Protein AF-A0A4R1L7W0-F1 (afdb_monomer)

Structure (mmCIF, N/CA/C/O backbone):
data_AF-A0A4R1L7W0-F1
#
_entry.id   AF-A0A4R1L7W0-F1
#
loop_
_atom_site.group_PDB
_atom_site.id
_atom_site.type_symbol
_atom_site.label_atom_id
_atom_site.label_alt_id
_atom_site.label_comp_id
_atom_site.label_asym_id
_atom_site.label_entity_id
_atom_site.label_seq_id
_atom_site.pdbx_PDB_ins_code
_atom_site.Cartn_x
_atom_site.Cartn_y
_atom_site.Cartn_z
_atom_site.occupancy
_atom_site.B_iso_or_equiv
_atom_site.auth_seq_id
_atom_site.auth_comp_id
_atom_site.auth_asym_id
_atom_site.auth_atom_id
_atom_site.pdbx_PDB_model_num
ATOM 1 N N . MET A 1 1 ? -24.545 -15.387 -27.120 1.00 46.78 1 MET A N 1
ATOM 2 C CA . MET A 1 1 ? -24.830 -16.650 -27.833 1.00 46.78 1 MET A CA 1
ATOM 3 C C . MET A 1 1 ? -24.544 -17.799 -26.882 1.00 46.78 1 MET A C 1
ATOM 5 O O . MET A 1 1 ? -23.435 -17.891 -26.378 1.00 46.78 1 MET A O 1
ATOM 9 N N . ARG A 1 2 ? -25.571 -18.588 -26.552 1.00 56.81 2 ARG A N 1
ATOM 10 C CA . ARG A 1 2 ? -25.472 -19.830 -25.773 1.00 56.81 2 ARG A CA 1
ATOM 11 C C . ARG A 1 2 ? -25.317 -20.984 -26.758 1.00 56.81 2 ARG A C 1
ATOM 13 O O . ARG A 1 2 ? -26.134 -21.043 -27.668 1.00 56.81 2 ARG A O 1
ATOM 20 N N . GLN A 1 3 ? -24.383 -21.903 -26.537 1.00 40.44 3 GLN A N 1
ATOM 21 C CA . GLN A 1 3 ? -24.486 -23.279 -27.035 1.00 40.44 3 GLN A CA 1
ATOM 22 C C . GLN A 1 3 ? -23.780 -24.218 -26.035 1.00 40.44 3 GLN A C 1
ATOM 24 O O . GLN A 1 3 ? -22.585 -24.097 -25.786 1.00 40.44 3 GLN A O 1
ATOM 29 N N . GLN A 1 4 ? -24.584 -25.085 -25.418 1.00 50.00 4 GLN A N 1
ATOM 30 C CA . GLN A 1 4 ? -24.218 -26.346 -24.750 1.00 50.00 4 GLN A CA 1
ATOM 31 C C . GLN A 1 4 ? -24.017 -27.437 -25.827 1.00 50.00 4 GLN A C 1
ATOM 33 O O . GLN A 1 4 ? -24.344 -27.141 -26.972 1.00 50.00 4 GLN A O 1
ATOM 38 N N . ILE A 1 5 ? -23.618 -28.672 -25.438 1.00 57.09 5 ILE A N 1
ATOM 39 C CA . ILE A 1 5 ? -23.816 -30.013 -26.089 1.00 57.09 5 ILE A CA 1
ATOM 40 C C . ILE A 1 5 ? -22.487 -30.804 -26.148 1.00 57.09 5 ILE A C 1
ATOM 42 O O . ILE A 1 5 ? -21.482 -30.231 -26.536 1.00 57.09 5 ILE A O 1
ATOM 46 N N . ARG A 1 6 ? -22.352 -32.112 -25.864 1.00 55.25 6 ARG A N 1
ATOM 47 C CA . ARG A 1 6 ? -23.164 -33.204 -25.276 1.00 55.25 6 ARG A CA 1
ATOM 48 C C . ARG A 1 6 ? -22.189 -34.352 -24.938 1.00 55.25 6 ARG A C 1
ATOM 50 O O . ARG A 1 6 ? -21.141 -34.479 -25.563 1.00 55.25 6 ARG A O 1
ATOM 57 N N . ALA A 1 7 ? -22.580 -35.192 -23.983 1.00 46.72 7 ALA A N 1
ATOM 58 C CA . ALA A 1 7 ? -21.955 -36.471 -23.657 1.00 46.72 7 ALA A CA 1
ATOM 59 C C . ALA A 1 7 ? -22.126 -37.518 -24.777 1.00 46.72 7 ALA A C 1
ATOM 61 O O . ALA A 1 7 ? -23.133 -37.495 -25.487 1.00 46.72 7 ALA A O 1
ATOM 62 N N . ILE A 1 8 ? -21.187 -38.468 -24.868 1.00 57.53 8 ILE A N 1
ATOM 63 C CA . ILE A 1 8 ? -21.333 -39.724 -25.617 1.00 57.53 8 ILE A CA 1
ATOM 64 C C . ILE A 1 8 ? -20.846 -40.873 -24.726 1.00 57.53 8 ILE A C 1
ATOM 66 O O . ILE A 1 8 ? -19.691 -40.920 -24.312 1.00 57.53 8 ILE A O 1
ATOM 70 N N . THR A 1 9 ? -21.766 -41.785 -24.439 1.00 52.72 9 THR A N 1
ATOM 71 C CA . THR A 1 9 ? -21.583 -43.107 -23.829 1.00 52.72 9 THR A CA 1
ATOM 72 C C . THR A 1 9 ? -21.686 -44.188 -24.904 1.00 52.72 9 THR A C 1
ATOM 74 O O . THR A 1 9 ? -22.549 -44.057 -25.767 1.00 52.72 9 THR A O 1
ATOM 77 N N . LEU A 1 10 ? -20.915 -45.276 -24.791 1.00 45.56 10 LEU A N 1
ATOM 78 C CA . LEU A 1 10 ? -21.219 -46.632 -25.302 1.00 45.56 10 LEU A CA 1
ATOM 79 C C . LEU A 1 10 ? -20.232 -47.608 -24.614 1.00 45.56 10 LEU A C 1
ATOM 81 O O . LEU A 1 10 ? -19.028 -47.414 -24.730 1.00 45.56 10 LEU A O 1
ATOM 85 N N . THR A 1 11 ? -20.633 -48.466 -23.662 1.00 46.22 11 THR A N 1
ATOM 86 C CA . THR A 1 11 ? -21.214 -49.828 -23.827 1.00 46.22 11 THR A CA 1
ATOM 87 C C . THR A 1 11 ? -20.437 -50.640 -24.870 1.00 46.22 11 THR A C 1
ATOM 89 O O . THR A 1 11 ? -20.389 -50.225 -26.016 1.00 46.22 11 THR A O 1
ATOM 92 N N . GLY A 1 12 ? -19.819 -51.796 -24.640 1.00 41.66 12 GLY A N 1
ATOM 93 C CA . GLY A 1 12 ? -19.746 -52.787 -23.565 1.00 41.66 12 GLY A CA 1
ATOM 94 C C . GLY A 1 12 ? -19.303 -54.107 -24.234 1.00 41.66 12 GLY A C 1
ATOM 95 O O . GLY A 1 12 ? -19.508 -54.244 -25.434 1.00 41.66 12 GLY A O 1
ATOM 96 N N . LEU A 1 13 ? -18.715 -55.074 -23.520 1.00 50.81 13 LEU A N 1
ATOM 97 C CA . LEU A 1 13 ? -18.903 -56.502 -23.830 1.00 50.81 13 LEU A CA 1
ATOM 98 C C . LEU A 1 13 ? -18.366 -57.384 -22.698 1.00 50.81 13 LEU A C 1
ATOM 100 O O . LEU A 1 13 ? -17.255 -57.201 -22.209 1.00 50.81 13 LEU A O 1
ATOM 104 N N . LEU A 1 14 ? -19.195 -58.346 -22.318 1.00 48.72 14 LEU A N 1
ATOM 105 C CA . LEU A 1 14 ? -18.994 -59.369 -21.307 1.00 48.72 14 LEU A CA 1
ATOM 106 C C . LEU A 1 14 ? -18.719 -60.686 -22.041 1.00 48.72 14 LEU A C 1
ATOM 108 O O . LEU A 1 14 ? -19.474 -61.042 -22.942 1.00 48.72 14 LEU A O 1
ATOM 112 N N . ALA A 1 15 ? -17.669 -61.411 -21.658 1.00 48.91 15 ALA A N 1
ATOM 113 C CA . ALA A 1 15 ? -17.470 -62.797 -22.070 1.00 48.91 15 ALA A CA 1
ATOM 114 C C . ALA A 1 15 ? -16.848 -63.588 -20.913 1.00 48.91 15 ALA A C 1
ATOM 116 O O . ALA A 1 15 ? -15.707 -63.363 -20.515 1.00 48.91 15 ALA A O 1
ATOM 117 N N . VAL A 1 16 ? -17.659 -64.488 -20.358 1.00 50.38 16 VAL A N 1
ATOM 118 C CA . VAL A 1 16 ? -17.298 -65.500 -19.364 1.00 50.38 16 VAL A CA 1
ATOM 119 C C . VAL A 1 16 ? -16.725 -66.706 -20.104 1.00 50.38 16 VAL A C 1
ATOM 121 O O . VAL A 1 16 ? -17.351 -67.207 -21.034 1.00 50.38 16 VAL A O 1
ATOM 124 N N . GLY A 1 17 ? -15.568 -67.196 -19.660 1.00 41.34 17 GLY A N 1
ATOM 125 C CA . GLY A 1 17 ? -15.008 -68.483 -20.064 1.00 41.34 17 GLY A CA 1
ATOM 126 C C . GLY A 1 17 ? -14.581 -69.273 -18.830 1.00 41.34 17 GLY A C 1
ATOM 127 O O . GLY A 1 17 ? -13.631 -68.897 -18.151 1.00 41.34 17 GLY A O 1
ATOM 128 N N . LEU A 1 18 ? -15.314 -70.346 -18.528 1.00 50.94 18 LEU A N 1
ATOM 129 C CA . LEU A 1 18 ? -14.976 -71.374 -17.539 1.00 50.94 18 LEU A CA 1
ATOM 130 C C . LEU A 1 18 ? -13.974 -72.355 -18.153 1.00 50.94 18 LEU A C 1
ATOM 132 O O . LEU A 1 18 ? -14.265 -72.862 -19.233 1.00 50.94 18 LEU A O 1
ATOM 136 N N . SER A 1 19 ? -12.875 -72.684 -17.461 1.00 50.00 19 SER A N 1
ATOM 137 C CA . SER A 1 19 ? -12.178 -73.983 -17.565 1.00 50.00 19 SER A CA 1
ATOM 138 C C . SER A 1 19 ? -11.045 -74.129 -16.538 1.00 50.00 19 SER A C 1
ATOM 140 O O . SER A 1 19 ? -10.078 -73.379 -16.576 1.00 50.00 19 SER A O 1
ATOM 142 N N . GLY A 1 20 ? -11.142 -75.171 -15.704 1.00 43.88 20 GLY A N 1
ATOM 143 C CA . GLY A 1 20 ? -10.004 -76.033 -15.355 1.00 43.88 20 GLY A CA 1
ATOM 144 C C . GLY A 1 20 ? -9.159 -75.668 -14.134 1.00 43.88 20 GLY A C 1
ATOM 145 O O . GLY A 1 20 ? -8.155 -74.976 -14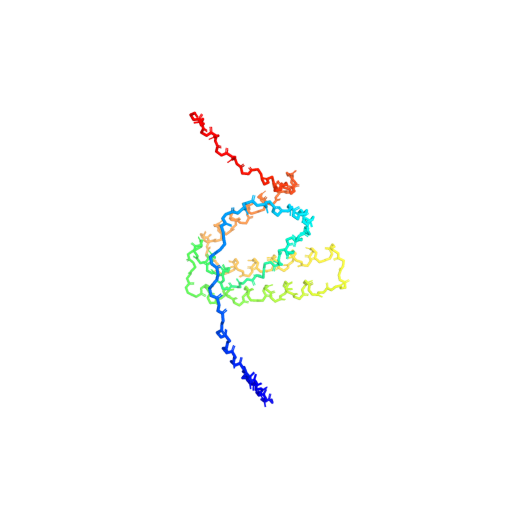.249 1.00 43.88 20 GLY A O 1
ATOM 146 N N . SER A 1 21 ? -9.485 -76.261 -12.983 1.00 43.47 21 SER A N 1
ATOM 147 C CA . SER A 1 21 ? -8.557 -76.391 -11.856 1.00 43.47 21 SER A CA 1
ATOM 148 C C . SER A 1 21 ? -7.523 -77.482 -12.148 1.00 43.47 21 SER A C 1
ATOM 150 O O . SER A 1 21 ? -7.892 -78.645 -12.302 1.00 43.47 21 SER A O 1
ATOM 152 N N . ILE A 1 22 ? -6.236 -77.134 -12.134 1.00 51.38 22 ILE A N 1
ATOM 153 C CA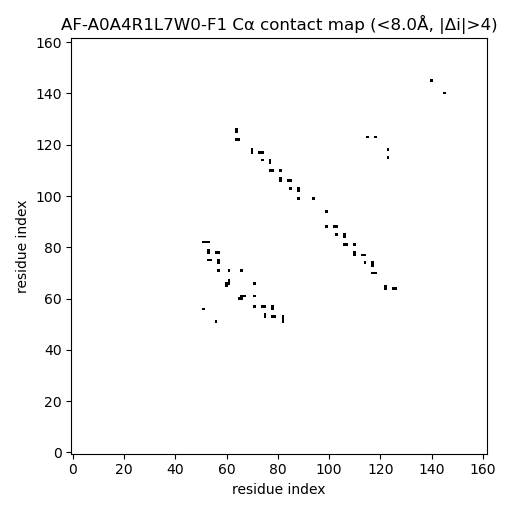 . ILE A 1 22 ? -5.157 -78.089 -11.867 1.00 51.38 22 ILE A CA 1
ATOM 154 C C . ILE A 1 22 ? -4.323 -77.514 -10.723 1.00 51.38 22 ILE A C 1
ATOM 156 O O . ILE A 1 22 ? -3.746 -76.435 -10.827 1.00 51.38 22 ILE A O 1
ATOM 160 N N . LEU A 1 23 ? -4.304 -78.251 -9.614 1.00 50.62 23 LEU A N 1
ATOM 161 C CA . LEU A 1 23 ? -3.375 -78.072 -8.506 1.00 50.62 23 LEU A CA 1
ATOM 162 C C . LEU A 1 23 ? -1.981 -78.488 -8.990 1.00 50.62 23 LEU A C 1
ATOM 164 O O . LEU A 1 23 ? -1.762 -79.668 -9.256 1.00 50.62 23 LEU A O 1
ATOM 168 N N . ILE A 1 24 ? -1.047 -77.543 -9.096 1.00 55.84 24 ILE A N 1
ATOM 169 C CA . ILE A 1 24 ? 0.385 -77.840 -9.212 1.00 55.84 24 ILE A CA 1
ATOM 170 C C . ILE A 1 24 ? 1.125 -77.052 -8.137 1.00 55.84 24 ILE A C 1
ATOM 172 O O . ILE A 1 24 ? 0.814 -75.903 -7.832 1.00 55.84 24 ILE A O 1
ATOM 176 N N . ALA A 1 25 ? 2.040 -77.789 -7.524 1.00 45.72 25 ALA A N 1
ATOM 177 C CA . ALA A 1 25 ? 2.801 -77.505 -6.335 1.00 45.72 25 ALA A CA 1
ATOM 178 C C . ALA A 1 25 ? 3.703 -76.269 -6.443 1.00 45.72 25 ALA A C 1
ATOM 180 O O . ALA A 1 25 ? 4.019 -75.769 -7.519 1.00 45.72 25 ALA A O 1
ATOM 181 N N . GLN A 1 26 ? 4.123 -75.826 -5.262 1.00 42.94 26 GLN A N 1
ATOM 182 C CA . GLN A 1 26 ? 5.137 -74.815 -5.016 1.00 42.94 26 GLN A CA 1
ATOM 183 C C . GLN A 1 26 ? 6.397 -75.065 -5.855 1.00 42.94 26 GLN A C 1
ATOM 185 O O 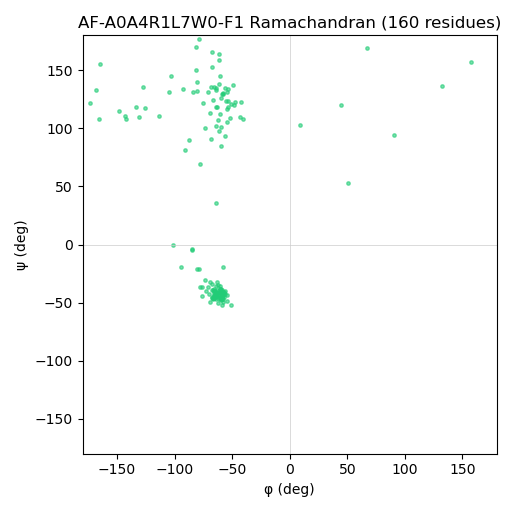. GLN A 1 26 ? 7.048 -76.092 -5.694 1.00 42.94 26 GLN A O 1
ATOM 190 N N . ASP A 1 27 ? 6.780 -74.079 -6.658 1.00 39.78 27 ASP A N 1
ATOM 191 C CA . ASP A 1 27 ? 8.185 -73.781 -6.897 1.00 39.78 27 ASP A CA 1
ATOM 192 C C . ASP A 1 27 ? 8.329 -72.260 -6.977 1.00 39.78 27 ASP A C 1
ATOM 194 O O . ASP A 1 27 ? 7.829 -71.593 -7.885 1.00 39.78 27 ASP A O 1
ATOM 198 N N . ALA A 1 28 ? 8.929 -71.693 -5.935 1.00 44.62 28 ALA A N 1
ATOM 199 C CA . ALA A 1 28 ? 9.252 -70.281 -5.849 1.00 44.62 28 ALA A CA 1
ATOM 200 C C . ALA A 1 28 ? 10.508 -70.006 -6.691 1.00 44.62 28 ALA A C 1
ATOM 202 O O . ALA A 1 28 ? 11.574 -69.704 -6.162 1.00 44.62 28 ALA A O 1
ATOM 203 N N . ALA A 1 29 ? 10.378 -70.102 -8.013 1.00 41.75 29 ALA A N 1
ATOM 204 C CA . ALA A 1 29 ? 11.408 -69.684 -8.954 1.00 41.75 29 ALA A CA 1
ATOM 205 C C . ALA A 1 29 ? 11.239 -68.193 -9.291 1.00 41.75 29 ALA A C 1
ATOM 207 O O . ALA A 1 29 ? 10.496 -67.790 -10.182 1.00 41.75 29 ALA A O 1
ATOM 208 N N . GLN A 1 30 ? 11.909 -67.379 -8.477 1.00 39.53 30 GLN A N 1
ATOM 209 C CA . GLN A 1 30 ? 12.531 -66.084 -8.779 1.00 39.53 30 GLN A CA 1
ATOM 210 C C . GLN A 1 30 ? 12.216 -65.474 -10.164 1.00 39.53 30 GLN A C 1
ATOM 212 O O . GLN A 1 30 ? 12.838 -65.808 -11.172 1.00 39.53 30 GLN A O 1
ATOM 217 N N . GLN A 1 31 ? 11.326 -64.476 -10.196 1.00 40.03 31 GLN A N 1
ATOM 218 C CA . GLN A 1 31 ? 11.300 -63.509 -11.296 1.00 40.03 31 GLN A CA 1
ATOM 219 C C . GLN A 1 31 ? 12.541 -62.600 -11.185 1.00 40.03 31 GLN A C 1
ATOM 221 O O . GLN A 1 31 ? 12.801 -62.079 -10.096 1.00 40.03 31 GLN A O 1
ATOM 226 N N . PRO A 1 32 ? 13.318 -62.382 -12.263 1.00 46.19 32 PRO A N 1
ATOM 227 C CA . PRO A 1 32 ? 14.433 -61.445 -12.227 1.00 46.19 32 PRO A CA 1
ATOM 228 C C . PRO A 1 32 ? 13.900 -60.020 -11.991 1.00 46.19 32 PRO A C 1
ATOM 230 O O . PRO A 1 32 ? 12.915 -59.629 -12.623 1.00 46.19 32 PRO A O 1
ATOM 233 N N . PRO A 1 33 ? 14.509 -59.228 -11.091 1.00 44.78 33 PRO A N 1
ATOM 234 C CA . PRO A 1 33 ? 14.058 -57.870 -10.835 1.00 44.78 33 PRO A CA 1
ATOM 235 C C . PRO A 1 33 ? 14.294 -56.997 -12.070 1.00 44.78 33 PRO A C 1
ATOM 237 O O . PRO A 1 33 ? 15.413 -56.877 -12.570 1.00 44.78 33 PRO A O 1
ATOM 240 N N . SER A 1 34 ? 13.226 -56.362 -12.547 1.00 54.19 34 SER A N 1
ATOM 241 C CA . SER A 1 34 ? 13.285 -55.288 -13.535 1.00 54.19 34 SER A CA 1
ATOM 242 C C . SER A 1 34 ? 14.200 -54.165 -13.020 1.00 54.19 34 SER A C 1
ATOM 244 O O . SER A 1 34 ? 14.058 -53.769 -11.859 1.00 54.19 34 SER A O 1
ATOM 246 N N . PRO A 1 35 ? 15.115 -53.609 -13.834 1.00 58.28 35 PRO A N 1
ATOM 247 C CA . PRO A 1 35 ? 15.923 -52.471 -13.413 1.00 58.28 35 PRO A CA 1
ATOM 248 C 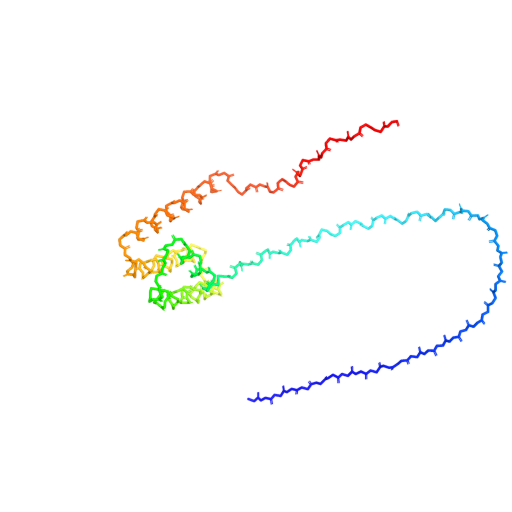C . PRO A 1 35 ? 15.010 -51.271 -13.106 1.00 58.28 35 PRO A C 1
ATOM 250 O O . PRO A 1 35 ? 14.056 -51.026 -13.852 1.00 58.28 35 PRO A O 1
ATOM 253 N N . PRO A 1 36 ? 15.264 -50.507 -12.027 1.00 49.69 36 PRO A N 1
ATOM 254 C CA . PRO A 1 36 ? 14.470 -49.328 -11.725 1.00 49.69 36 PRO A CA 1
ATOM 255 C C . PRO A 1 36 ? 14.669 -48.309 -12.847 1.00 49.69 36 PRO A C 1
ATOM 257 O O . PRO A 1 36 ? 15.784 -47.847 -13.096 1.00 49.69 36 PRO A O 1
ATOM 260 N N . ALA A 1 37 ? 13.577 -47.968 -13.531 1.00 54.31 37 ALA A N 1
ATOM 261 C CA . ALA A 1 37 ? 13.549 -46.866 -14.474 1.00 54.31 37 ALA A CA 1
ATOM 262 C C . ALA A 1 37 ? 14.043 -45.606 -13.751 1.00 54.31 37 ALA A C 1
ATOM 264 O O . ALA A 1 37 ? 13.446 -45.164 -12.766 1.00 54.31 37 ALA A O 1
ATOM 265 N N . GLN A 1 38 ? 15.174 -45.079 -14.227 1.00 48.78 38 GLN A N 1
ATOM 266 C CA . GLN A 1 38 ? 15.762 -43.817 -13.802 1.00 48.78 38 GLN A CA 1
ATOM 267 C C . GLN A 1 38 ? 14.668 -42.768 -13.644 1.00 48.78 38 GLN A C 1
ATOM 269 O O . GLN A 1 38 ? 13.923 -42.480 -14.582 1.00 48.78 38 GLN A O 1
ATOM 274 N N . GLY A 1 39 ? 14.586 -42.216 -12.434 1.00 49.78 39 GLY A N 1
ATOM 275 C CA . GLY A 1 39 ? 13.641 -41.177 -12.082 1.00 49.78 39 GLY A CA 1
ATOM 276 C C . GLY A 1 39 ? 13.722 -40.035 -13.081 1.00 49.78 39 GLY A C 1
ATOM 277 O O . GLY A 1 39 ? 14.670 -39.251 -13.078 1.00 49.78 39 GLY A O 1
ATOM 278 N N . SER A 1 40 ? 12.691 -39.914 -13.912 1.00 49.06 40 SER A N 1
ATOM 279 C CA . SER A 1 40 ? 12.337 -38.637 -14.501 1.00 49.06 40 SER A CA 1
ATOM 280 C C . SER A 1 40 ? 12.163 -37.682 -13.327 1.00 49.06 40 SER A C 1
ATOM 282 O O . SER A 1 40 ? 11.192 -37.806 -12.575 1.00 49.06 40 SER A O 1
ATOM 284 N N . MET A 1 41 ? 13.133 -36.785 -13.129 1.00 54.72 41 MET A N 1
ATOM 285 C CA . MET A 1 41 ? 12.979 -35.632 -12.259 1.00 54.72 41 MET A CA 1
ATOM 286 C C . MET A 1 41 ? 11.756 -34.873 -12.768 1.00 54.72 41 MET A C 1
ATOM 288 O O . MET A 1 41 ? 11.839 -34.082 -13.705 1.00 54.72 41 MET A O 1
ATOM 292 N N . GLN A 1 42 ? 10.598 -35.176 -12.188 1.00 53.78 42 GLN A N 1
ATOM 293 C CA . GLN A 1 42 ? 9.402 -34.372 -12.316 1.00 53.78 42 GLN A CA 1
ATOM 294 C C . GLN A 1 42 ? 9.785 -33.030 -11.717 1.00 53.78 42 GLN A C 1
ATOM 296 O O . GLN A 1 42 ? 9.860 -32.874 -10.499 1.00 53.78 42 GLN A O 1
ATOM 301 N N . GLN A 1 43 ? 10.146 -32.097 -12.600 1.00 55.22 43 GLN A N 1
ATOM 302 C CA . GLN A 1 43 ? 10.363 -30.712 -12.235 1.00 55.22 43 GLN A CA 1
ATOM 303 C C . GLN A 1 43 ? 9.144 -30.307 -11.402 1.00 55.22 43 GLN A C 1
ATOM 305 O O . GLN A 1 43 ? 8.018 -30.455 -11.892 1.00 55.22 43 GLN A O 1
ATOM 310 N N . PRO A 1 44 ? 9.321 -29.882 -10.137 1.00 57.41 44 PRO A N 1
ATOM 311 C CA . PRO A 1 44 ? 8.189 -29.433 -9.350 1.00 57.41 44 PRO A CA 1
ATOM 312 C C . PRO A 1 44 ? 7.504 -28.339 -10.171 1.00 57.41 44 PRO A C 1
ATOM 314 O O . PRO A 1 44 ? 8.210 -27.468 -10.692 1.00 57.41 44 PRO A O 1
ATOM 317 N N . PRO A 1 45 ? 6.171 -28.388 -10.354 1.00 49.81 45 PRO A N 1
ATOM 318 C CA . PRO A 1 45 ? 5.475 -27.390 -11.146 1.00 49.81 45 PRO A CA 1
ATOM 319 C C . PRO A 1 45 ? 5.903 -26.024 -10.627 1.00 49.81 45 PRO A C 1
ATOM 321 O O . PRO A 1 45 ? 5.772 -25.763 -9.426 1.00 49.81 45 PRO A O 1
ATOM 324 N N . MET A 1 46 ? 6.488 -25.209 -11.516 1.00 54.47 46 MET A N 1
ATOM 325 C CA . MET A 1 46 ? 6.873 -23.824 -11.250 1.00 54.47 46 MET A CA 1
ATOM 326 C C . MET A 1 46 ? 5.755 -23.209 -10.423 1.00 54.47 46 MET A C 1
ATOM 328 O O . MET A 1 46 ? 4.635 -23.075 -10.915 1.00 54.47 46 MET A O 1
ATOM 332 N N . ARG A 1 47 ? 6.023 -22.979 -9.132 1.00 58.09 47 ARG A N 1
ATOM 333 C CA . ARG A 1 47 ? 4.997 -22.670 -8.136 1.00 58.09 47 ARG A CA 1
ATOM 334 C C . ARG A 1 47 ? 4.307 -21.400 -8.613 1.00 58.09 47 ARG A C 1
ATOM 336 O O . ARG A 1 47 ? 4.891 -20.324 -8.519 1.00 58.09 47 ARG A O 1
ATOM 343 N N . GLY A 1 48 ? 3.128 -21.569 -9.219 1.00 49.84 48 GLY A N 1
ATOM 344 C CA . GLY A 1 48 ? 2.457 -20.527 -9.982 1.00 49.84 48 GLY A CA 1
ATOM 345 C C . GLY A 1 48 ? 2.409 -19.244 -9.175 1.00 49.84 48 GLY A C 1
ATOM 346 O O . GLY A 1 48 ? 2.172 -19.293 -7.963 1.00 49.84 48 GLY A O 1
ATOM 347 N N . MET A 1 49 ? 2.686 -18.121 -9.843 1.00 56.16 49 MET A N 1
ATOM 348 C CA . MET A 1 49 ? 2.611 -16.790 -9.256 1.00 56.16 49 MET A CA 1
ATOM 349 C C . MET A 1 49 ? 1.340 -16.720 -8.419 1.00 56.16 49 MET A C 1
ATOM 351 O O . MET A 1 49 ? 0.236 -16.838 -8.947 1.00 56.16 49 MET A O 1
ATOM 355 N N . ARG A 1 50 ? 1.493 -16.673 -7.093 1.00 62.41 50 ARG A N 1
ATOM 356 C CA . ARG A 1 50 ? 0.370 -16.838 -6.173 1.00 62.41 50 ARG A CA 1
ATOM 357 C C . ARG A 1 50 ? -0.570 -15.666 -6.427 1.00 62.41 50 ARG A C 1
ATOM 359 O O . ARG A 1 50 ? -0.258 -14.552 -6.018 1.00 62.41 50 ARG A O 1
ATOM 366 N N . HIS A 1 51 ? -1.665 -15.906 -7.151 1.00 68.94 51 HIS A N 1
ATOM 367 C CA . HIS A 1 51 ? -2.590 -14.849 -7.539 1.00 68.94 51 HIS A CA 1
ATOM 368 C C . HIS A 1 51 ? -3.023 -14.084 -6.285 1.00 68.94 51 HIS A C 1
ATOM 370 O O . HIS A 1 51 ? -3.493 -14.682 -5.306 1.00 68.94 51 HIS A O 1
ATOM 376 N N . MET A 1 52 ? -2.805 -12.766 -6.300 1.00 80.12 52 MET A N 1
ATOM 377 C CA . MET A 1 52 ? -3.321 -11.881 -5.264 1.00 80.12 52 MET A CA 1
ATOM 378 C C . MET A 1 52 ? -4.843 -12.006 -5.272 1.00 80.12 52 MET A C 1
ATOM 380 O O . MET A 1 52 ? -5.474 -11.892 -6.318 1.00 80.12 52 MET A O 1
ATOM 384 N N . ASN A 1 53 ? -5.418 -12.314 -4.113 1.00 94.44 53 ASN A N 1
ATOM 385 C CA . ASN A 1 53 ? -6.858 -12.437 -3.942 1.00 94.44 53 ASN A CA 1
ATOM 386 C C . ASN A 1 53 ? -7.310 -11.302 -3.005 1.00 94.44 53 ASN A C 1
ATOM 388 O O . ASN A 1 53 ? -6.953 -11.352 -1.820 1.00 94.44 53 ASN A O 1
ATOM 392 N N . PRO A 1 54 ? -8.053 -10.301 -3.516 1.00 96.25 54 PRO A N 1
ATOM 393 C CA . PRO A 1 54 ? -8.465 -9.129 -2.749 1.00 96.25 54 PRO A CA 1
ATOM 394 C C . PRO A 1 54 ? -9.246 -9.483 -1.487 1.00 96.25 54 PRO A C 1
ATOM 396 O O . PRO A 1 54 ? -8.974 -8.916 -0.435 1.00 96.25 54 PRO A O 1
ATOM 399 N N . ASP A 1 55 ? -10.147 -10.469 -1.543 1.00 96.75 55 ASP A N 1
ATOM 400 C CA . ASP A 1 55 ? -10.951 -10.870 -0.382 1.00 96.75 55 ASP A CA 1
ATOM 401 C C . ASP A 1 55 ? -10.093 -11.477 0.733 1.00 96.75 55 ASP A C 1
ATOM 403 O O . ASP A 1 55 ? -10.285 -11.178 1.913 1.00 96.75 55 ASP A O 1
ATOM 407 N N . ARG A 1 56 ? -9.096 -12.302 0.386 1.00 96.38 56 ARG A N 1
ATOM 408 C CA . ARG A 1 56 ? -8.153 -12.840 1.381 1.00 96.38 56 ARG A CA 1
ATOM 409 C C . ARG A 1 56 ? -7.280 -11.752 1.985 1.00 96.38 56 ARG A C 1
ATOM 411 O O . ARG A 1 56 ? -7.007 -11.802 3.184 1.00 96.38 56 ARG A O 1
ATOM 418 N N . GLN A 1 57 ? -6.838 -10.796 1.173 1.00 95.25 57 GLN A N 1
ATOM 419 C CA . GLN A 1 57 ? -6.053 -9.667 1.658 1.00 95.25 57 GLN A CA 1
ATOM 420 C C . GLN A 1 57 ? -6.885 -8.781 2.586 1.00 95.25 57 GLN A C 1
ATOM 422 O O . GLN A 1 57 ? -6.425 -8.480 3.685 1.00 95.25 57 GLN A O 1
ATOM 427 N N . LEU A 1 58 ? -8.122 -8.461 2.200 1.00 97.88 58 LEU A N 1
ATOM 428 C CA . LEU A 1 58 ? -9.055 -7.710 3.028 1.00 97.88 58 LEU A CA 1
ATOM 429 C C . LEU A 1 58 ? -9.302 -8.427 4.353 1.00 97.88 58 LEU A C 1
ATOM 431 O O . LEU A 1 58 ? -9.108 -7.833 5.403 1.00 97.88 58 LEU A O 1
ATOM 435 N N . LYS A 1 59 ? -9.615 -9.729 4.325 1.00 97.88 59 LYS A N 1
ATOM 436 C CA . LYS A 1 59 ? -9.825 -10.532 5.540 1.00 97.88 59 LYS A CA 1
ATOM 437 C C . LYS A 1 59 ? -8.615 -10.500 6.477 1.00 97.88 59 LYS A C 1
ATOM 439 O O . LYS A 1 59 ? -8.777 -10.436 7.694 1.00 97.88 59 LYS A O 1
ATOM 444 N N . HIS A 1 60 ? -7.403 -10.557 5.926 1.00 95.88 60 HIS A N 1
ATOM 445 C CA . HIS A 1 60 ? -6.184 -10.451 6.722 1.00 95.88 60 HIS A CA 1
ATOM 446 C C . HIS A 1 60 ? -6.021 -9.053 7.331 1.00 95.88 60 HIS A C 1
ATOM 448 O O . HIS A 1 60 ? -5.754 -8.949 8.526 1.00 95.88 60 HIS A O 1
ATOM 454 N N . MET A 1 61 ? -6.236 -7.993 6.547 1.00 96.31 61 MET A N 1
ATOM 455 C CA . MET A 1 61 ? -6.189 -6.611 7.035 1.00 96.31 61 MET A CA 1
ATOM 456 C C . MET A 1 61 ? -7.246 -6.358 8.113 1.00 96.31 61 MET A C 1
ATOM 458 O O . MET A 1 61 ? -6.908 -5.804 9.152 1.00 96.31 61 MET A O 1
ATOM 462 N N . THR A 1 62 ? -8.477 -6.844 7.930 1.00 97.94 62 THR A N 1
ATOM 463 C CA . THR A 1 62 ? -9.549 -6.775 8.932 1.00 97.94 62 THR A CA 1
ATOM 464 C C . THR A 1 62 ? -9.125 -7.429 10.237 1.00 97.94 62 THR A C 1
ATOM 466 O O . THR A 1 62 ? -9.309 -6.838 11.292 1.00 97.94 62 THR A O 1
ATOM 469 N N . LYS A 1 63 ? -8.512 -8.618 10.183 1.00 97.56 63 LYS A N 1
ATOM 470 C CA . LYS A 1 63 ? -8.041 -9.309 11.390 1.00 97.56 63 LYS A CA 1
ATOM 471 C C . LYS A 1 63 ? -6.923 -8.545 12.102 1.00 97.56 63 LYS A C 1
ATOM 473 O O . LYS A 1 63 ? -6.896 -8.528 13.325 1.00 97.56 63 LYS A O 1
ATOM 478 N N . MET A 1 64 ? -5.989 -7.967 11.349 1.00 95.56 64 MET A N 1
ATOM 479 C CA . MET A 1 64 ? -4.840 -7.277 11.933 1.00 95.56 64 MET A CA 1
ATOM 480 C C . MET A 1 64 ? -5.222 -5.906 12.492 1.00 95.56 64 MET A C 1
ATOM 482 O O . MET A 1 64 ? -4.815 -5.587 13.598 1.00 95.56 64 MET A O 1
ATOM 486 N N . LEU A 1 65 ? -6.007 -5.125 11.748 1.00 97.44 65 LEU A N 1
ATOM 487 C CA . LEU A 1 65 ? -6.319 -3.722 12.042 1.00 97.44 65 LEU A CA 1
ATOM 488 C C . LEU A 1 65 ? -7.705 -3.518 12.671 1.00 97.44 65 LEU A C 1
ATOM 490 O O . LEU A 1 65 ? -8.102 -2.384 12.922 1.00 97.44 65 LEU A O 1
ATOM 494 N N . ASN A 1 66 ? -8.470 -4.593 12.881 1.00 97.44 66 ASN A N 1
ATOM 495 C CA . ASN A 1 66 ? -9.855 -4.537 13.353 1.00 97.44 66 ASN A CA 1
ATOM 496 C C . ASN A 1 66 ? -10.720 -3.558 12.528 1.00 97.44 66 ASN A C 1
ATOM 498 O O . ASN A 1 66 ? -11.317 -2.627 13.065 1.00 97.44 66 ASN A O 1
ATOM 502 N N . LEU A 1 67 ? -10.716 -3.722 11.200 1.00 98.38 67 LEU A N 1
ATOM 503 C CA . LEU A 1 67 ? -11.397 -2.801 10.279 1.00 98.38 67 LEU A CA 1
ATOM 504 C C . LEU A 1 67 ? -12.921 -2.830 10.466 1.00 98.38 67 LEU A C 1
ATOM 506 O O . LEU A 1 67 ? -13.524 -3.907 10.491 1.00 98.38 67 LEU A O 1
ATOM 510 N N . SER A 1 68 ? -13.555 -1.655 10.493 1.00 98.56 68 SER A N 1
ATOM 511 C CA . SER A 1 68 ? -15.020 -1.550 10.495 1.00 98.56 68 SER A CA 1
ATOM 512 C C . SER A 1 68 ? -15.627 -2.028 9.168 1.00 98.56 68 SER A C 1
ATOM 514 O O . SER A 1 68 ? -14.924 -2.194 8.167 1.00 98.56 68 SER A O 1
ATOM 516 N N . ALA A 1 69 ? -16.942 -2.259 9.139 1.00 98.38 69 ALA A N 1
ATOM 517 C CA . ALA A 1 69 ? -17.642 -2.626 7.904 1.00 98.38 69 ALA A CA 1
ATOM 518 C C . ALA A 1 69 ? -17.484 -1.547 6.815 1.00 98.38 69 ALA A C 1
ATOM 520 O O . ALA A 1 69 ? -17.198 -1.873 5.660 1.00 98.38 69 ALA A O 1
ATOM 521 N N . ASP A 1 70 ? -17.565 -0.273 7.202 1.00 98.44 70 ASP A N 1
ATOM 522 C CA . ASP A 1 70 ? -17.404 0.858 6.287 1.00 98.44 70 ASP A CA 1
ATOM 523 C C . ASP A 1 70 ? -15.988 0.903 5.708 1.00 98.44 70 ASP A C 1
ATOM 525 O O . ASP A 1 70 ? -15.822 0.941 4.488 1.00 98.44 70 ASP A O 1
ATOM 529 N N . GLN A 1 71 ? -14.961 0.766 6.553 1.00 98.56 71 GLN A N 1
ATOM 530 C CA . GLN A 1 71 ? -13.567 0.714 6.102 1.00 98.56 71 GLN A CA 1
ATOM 531 C C . GLN A 1 71 ? -13.328 -0.465 5.154 1.00 98.56 71 GLN A C 1
ATOM 533 O O . GLN A 1 71 ? -12.659 -0.320 4.133 1.00 98.56 71 GLN A O 1
ATOM 538 N N . GLN A 1 72 ? -13.903 -1.635 5.447 1.00 98.62 72 GLN A N 1
ATOM 539 C CA . GLN A 1 72 ? -13.803 -2.797 4.566 1.00 98.62 72 GLN A CA 1
ATOM 540 C C . GLN A 1 72 ? -14.434 -2.534 3.194 1.00 98.62 72 GLN A C 1
ATOM 542 O O . GLN A 1 72 ? -13.845 -2.900 2.173 1.00 98.62 72 GLN A O 1
ATOM 547 N N . SER A 1 73 ? -15.598 -1.878 3.165 1.00 98.56 73 SER A N 1
ATOM 548 C CA . SER A 1 73 ? -16.296 -1.521 1.926 1.00 98.56 73 SER A CA 1
ATOM 549 C C . SER A 1 73 ? -15.497 -0.536 1.064 1.00 98.56 73 SER A C 1
ATOM 551 O O . SER A 1 73 ? -15.477 -0.681 -0.157 1.00 98.56 73 SER A O 1
ATOM 553 N N . GLN A 1 74 ? -14.770 0.396 1.690 1.00 98.56 74 GLN A N 1
ATOM 554 C CA . GLN A 1 74 ? -13.915 1.370 1.007 1.00 98.56 74 GLN A CA 1
ATOM 555 C C . GLN A 1 74 ? -12.576 0.763 0.555 1.00 98.56 74 GLN A C 1
ATOM 557 O O . GLN A 1 74 ? -12.083 1.078 -0.526 1.00 98.56 74 GLN A O 1
ATOM 562 N N . ILE A 1 75 ? -11.995 -0.149 1.343 1.00 98.56 75 ILE A N 1
ATOM 563 C CA . ILE A 1 75 ? -10.701 -0.781 1.040 1.00 98.56 75 ILE A CA 1
ATOM 564 C C . ILE A 1 75 ? -10.832 -1.850 -0.051 1.00 98.56 75 ILE A C 1
ATOM 566 O O . ILE A 1 75 ? -9.941 -1.982 -0.892 1.00 98.56 75 ILE A O 1
ATOM 570 N N . LYS A 1 76 ? -11.930 -2.615 -0.087 1.00 98.50 76 LYS A N 1
ATOM 571 C CA . LYS A 1 76 ? -12.126 -3.687 -1.078 1.00 98.50 76 LYS A CA 1
ATOM 572 C C . LYS A 1 76 ? -11.889 -3.250 -2.537 1.00 98.50 76 LYS A C 1
ATOM 574 O O . LYS A 1 76 ? -11.101 -3.925 -3.202 1.00 98.50 76 LYS A O 1
ATOM 579 N N . PRO A 1 77 ? -12.501 -2.169 -3.062 1.00 98.56 77 PRO A N 1
ATOM 580 C CA . PRO A 1 77 ? -12.263 -1.743 -4.442 1.00 98.56 77 PRO A CA 1
ATOM 581 C C . PRO A 1 77 ? -10.809 -1.318 -4.695 1.00 98.56 77 PRO A C 1
ATOM 583 O O . PRO A 1 77 ? -10.291 -1.593 -5.773 1.00 98.56 77 PRO A O 1
ATOM 586 N N . ILE A 1 78 ? -10.116 -0.743 -3.704 1.00 98.56 78 ILE A N 1
ATOM 587 C CA . ILE A 1 78 ? -8.686 -0.402 -3.814 1.00 98.56 78 ILE A CA 1
ATOM 588 C C . ILE A 1 78 ? -7.841 -1.669 -4.008 1.00 98.56 78 ILE A C 1
ATOM 590 O O . ILE A 1 78 ? -6.940 -1.698 -4.842 1.00 98.56 78 ILE A O 1
ATOM 594 N N . LEU A 1 79 ? -8.149 -2.743 -3.274 1.00 98.00 79 LEU A N 1
ATOM 595 C CA . LEU A 1 79 ? -7.444 -4.022 -3.413 1.00 98.00 79 LEU A CA 1
ATOM 596 C C . LEU A 1 79 ? -7.739 -4.723 -4.747 1.00 98.00 79 LEU A C 1
ATOM 598 O O . LEU A 1 79 ? -6.870 -5.407 -5.287 1.00 98.00 79 LEU A O 1
ATOM 602 N N . VAL A 1 80 ? -8.951 -4.560 -5.285 1.00 98.25 80 VAL A N 1
ATOM 603 C CA . VAL A 1 80 ? -9.311 -5.066 -6.620 1.00 98.25 80 VAL A CA 1
ATOM 604 C C . VAL A 1 80 ? -8.541 -4.317 -7.710 1.00 98.25 80 VAL A C 1
ATOM 606 O O . VAL A 1 80 ? -7.957 -4.961 -8.579 1.00 98.25 80 VAL A O 1
ATOM 609 N N . ASP A 1 81 ? -8.484 -2.985 -7.640 1.00 98.12 81 ASP A N 1
ATOM 610 C CA . ASP A 1 81 ? -7.702 -2.150 -8.565 1.00 98.12 81 ASP A CA 1
ATOM 611 C C . ASP A 1 81 ? -6.211 -2.523 -8.515 1.00 98.12 81 ASP A C 1
ATOM 613 O O . ASP A 1 81 ? -5.598 -2.802 -9.546 1.00 98.12 81 ASP A O 1
ATOM 617 N N . HIS A 1 82 ? -5.650 -2.670 -7.309 1.00 97.88 82 HIS A N 1
ATOM 618 C CA . HIS A 1 82 ? -4.273 -3.135 -7.113 1.00 97.88 82 HIS A CA 1
ATOM 619 C C . HIS A 1 82 ? -4.007 -4.475 -7.808 1.00 97.88 82 HIS A C 1
ATOM 621 O O . HIS A 1 82 ? -3.040 -4.605 -8.561 1.00 97.88 82 HIS A O 1
ATOM 627 N N . GLN A 1 83 ? -4.885 -5.464 -7.613 1.00 97.19 83 GLN A N 1
ATOM 628 C CA . GLN A 1 83 ? -4.763 -6.764 -8.272 1.00 97.19 83 GLN A CA 1
ATOM 629 C C . GLN A 1 83 ? -4.770 -6.621 -9.802 1.00 97.19 83 GLN A C 1
ATOM 631 O O . GLN A 1 83 ? -3.935 -7.232 -10.474 1.00 97.19 83 GLN A O 1
ATOM 636 N N . GLN A 1 84 ? -5.697 -5.837 -10.356 1.00 97.06 84 GLN A N 1
ATOM 637 C CA . GLN A 1 84 ? -5.829 -5.642 -11.801 1.00 97.06 84 GLN A CA 1
ATOM 638 C C . GLN A 1 84 ? -4.592 -4.962 -12.396 1.00 97.06 84 GLN A C 1
ATOM 640 O O . GLN A 1 84 ? -4.063 -5.425 -13.409 1.00 97.06 84 GLN A O 1
ATOM 645 N N . GLN A 1 85 ? -4.078 -3.919 -11.742 1.00 97.12 85 GLN A N 1
ATOM 6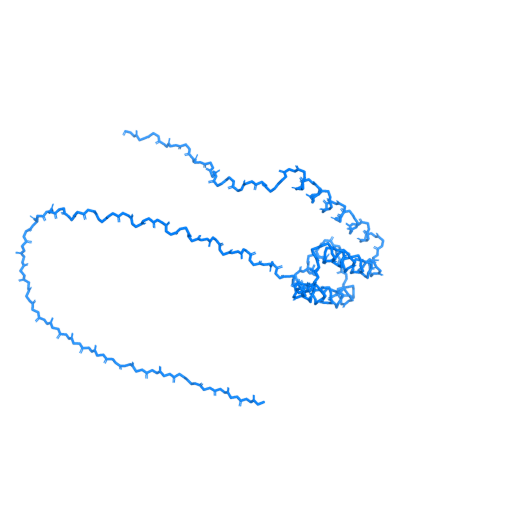46 C CA . GLN A 1 85 ? -2.862 -3.223 -12.163 1.00 97.12 85 GLN A CA 1
ATOM 647 C C . GLN A 1 85 ? -1.645 -4.150 -12.126 1.00 97.12 85 GLN A C 1
ATOM 649 O O . GLN A 1 85 ? -0.877 -4.206 -13.086 1.00 97.12 85 GLN A O 1
ATOM 654 N N . MET A 1 86 ? -1.507 -4.947 -11.065 1.00 96.44 86 MET A N 1
ATOM 655 C CA . MET A 1 86 ? -0.434 -5.935 -10.948 1.00 96.44 86 MET A CA 1
ATOM 656 C C . MET A 1 86 ? -0.532 -7.025 -12.019 1.00 96.44 86 MET A C 1
ATOM 658 O O . MET A 1 86 ? 0.482 -7.419 -12.593 1.00 96.44 86 MET A O 1
ATOM 662 N N . GLN A 1 87 ? -1.741 -7.499 -12.322 1.00 95.06 87 GLN A N 1
ATOM 663 C CA . GLN A 1 87 ? -1.971 -8.483 -13.375 1.00 95.06 87 GLN A CA 1
ATOM 664 C C . GLN A 1 87 ? -1.620 -7.918 -14.758 1.00 95.06 87 GLN A C 1
ATOM 666 O O . GLN A 1 87 ? -0.938 -8.593 -15.528 1.00 95.06 87 GLN A O 1
ATOM 671 N N . LYS A 1 88 ? -2.029 -6.679 -15.054 1.00 95.44 88 LYS A N 1
ATOM 672 C CA . LYS A 1 88 ? -1.677 -5.988 -16.300 1.00 95.44 88 LYS A CA 1
ATOM 673 C C . LYS A 1 88 ? -0.163 -5.815 -16.427 1.00 95.44 88 LYS A C 1
ATOM 675 O O . LYS A 1 88 ? 0.401 -6.157 -17.460 1.00 95.44 88 LYS A O 1
ATOM 680 N N . LEU A 1 89 ? 0.501 -5.380 -15.356 1.00 95.69 89 LEU A N 1
ATOM 681 C CA . LEU A 1 89 ? 1.953 -5.204 -15.319 1.00 95.69 89 LEU A CA 1
ATOM 682 C C . LEU A 1 89 ? 2.721 -6.516 -15.563 1.00 95.69 89 LEU A C 1
ATOM 684 O O . LEU A 1 89 ? 3.782 -6.509 -16.182 1.00 95.69 89 LEU A O 1
ATOM 688 N N . MET A 1 90 ? 2.207 -7.649 -15.073 1.00 91.56 90 MET A N 1
ATOM 689 C CA . MET A 1 90 ? 2.817 -8.964 -15.318 1.00 91.56 90 MET A CA 1
ATOM 690 C C . MET A 1 90 ? 2.610 -9.468 -16.745 1.00 91.56 90 MET A C 1
ATOM 692 O O . MET A 1 90 ? 3.445 -10.218 -17.247 1.00 91.56 90 MET A O 1
ATOM 696 N N . GLN A 1 91 ? 1.497 -9.095 -17.376 1.00 93.88 91 GLN A N 1
ATOM 697 C CA . GLN A 1 91 ? 1.198 -9.451 -18.763 1.00 93.88 91 GLN A CA 1
ATOM 698 C C . GLN A 1 91 ? 1.946 -8.569 -19.765 1.00 93.88 91 GLN A C 1
ATOM 700 O O . GLN A 1 91 ? 2.131 -8.982 -20.907 1.00 93.88 91 GLN A O 1
ATOM 705 N N . ASP A 1 92 ? 2.401 -7.388 -19.346 1.00 93.88 92 ASP A N 1
ATOM 706 C CA . ASP A 1 92 ? 3.187 -6.495 -20.186 1.00 93.88 92 ASP A CA 1
ATOM 707 C C . ASP A 1 92 ? 4.622 -7.021 -20.380 1.00 93.88 92 ASP A C 1
ATOM 709 O O . ASP A 1 92 ? 5.508 -6.898 -19.520 1.00 93.88 92 ASP A O 1
ATOM 713 N N . GLN A 1 93 ? 4.839 -7.636 -21.544 1.00 93.62 93 GLN A N 1
ATOM 714 C CA . GLN A 1 93 ? 6.133 -8.171 -21.968 1.00 93.62 93 GLN A CA 1
ATOM 715 C C . GLN A 1 93 ? 7.034 -7.124 -22.634 1.00 93.62 93 GLN A C 1
ATOM 717 O O . GLN A 1 93 ? 8.181 -7.435 -22.938 1.00 93.62 93 GLN A O 1
ATOM 722 N N . SER A 1 94 ? 6.545 -5.900 -22.856 1.00 96.69 94 SER A N 1
ATOM 723 C CA . SER A 1 94 ? 7.330 -4.839 -23.498 1.00 96.69 94 SER A CA 1
ATOM 724 C C . SER A 1 94 ? 8.290 -4.139 -22.532 1.00 96.69 94 SER A C 1
ATOM 726 O O . SER A 1 94 ? 9.275 -3.540 -22.957 1.00 96.69 94 SER A O 1
ATOM 728 N N . LEU A 1 95 ? 8.026 -4.230 -21.224 1.00 95.94 95 LEU A N 1
ATOM 729 C CA . LEU A 1 95 ? 8.793 -3.526 -20.202 1.00 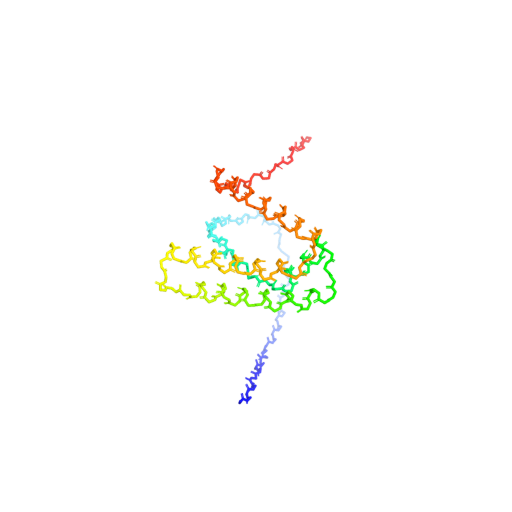95.94 95 LEU A CA 1
ATOM 730 C C . LEU A 1 95 ? 10.100 -4.233 -19.851 1.00 95.94 95 LEU A C 1
ATOM 732 O O . LEU A 1 95 ? 10.145 -5.448 -19.625 1.00 95.94 95 LEU A O 1
ATOM 736 N N . SER A 1 96 ? 11.150 -3.430 -19.668 1.00 96.69 96 SER A N 1
ATOM 737 C CA . SER A 1 96 ? 12.379 -3.900 -19.041 1.00 96.69 96 SER A CA 1
ATOM 738 C C . SER A 1 96 ? 12.108 -4.364 -17.605 1.00 96.69 96 SER A C 1
ATOM 740 O O . SER A 1 96 ? 11.147 -3.957 -16.940 1.00 96.69 96 SER A O 1
ATOM 742 N N . ARG A 1 97 ? 12.999 -5.204 -17.069 1.00 93.75 97 ARG A N 1
ATOM 743 C CA . ARG A 1 97 ? 12.899 -5.649 -15.673 1.00 93.75 97 ARG A CA 1
ATOM 744 C C . ARG A 1 97 ? 12.933 -4.469 -14.697 1.00 93.75 97 ARG A C 1
ATOM 746 O O . ARG A 1 97 ? 12.215 -4.495 -13.700 1.00 93.75 97 ARG A O 1
ATOM 753 N N . GLN A 1 98 ? 13.763 -3.463 -14.964 1.00 95.81 98 GLN A N 1
ATOM 754 C CA . GLN A 1 98 ? 13.899 -2.293 -14.099 1.00 95.81 98 GLN A CA 1
ATOM 755 C C . GLN A 1 98 ? 12.614 -1.462 -14.085 1.00 95.81 98 GLN A C 1
ATOM 757 O O . GLN A 1 98 ? 12.110 -1.150 -13.002 1.00 95.81 98 GLN A O 1
ATOM 762 N N . ASP A 1 99 ? 12.040 -1.199 -15.257 1.00 96.75 99 ASP A N 1
ATOM 763 C CA . ASP A 1 99 ? 10.810 -0.414 -15.384 1.00 96.75 99 ASP A CA 1
ATOM 764 C C . ASP A 1 99 ? 9.630 -1.146 -14.757 1.00 96.75 99 ASP A C 1
ATOM 766 O O . ASP A 1 99 ? 8.865 -0.560 -13.991 1.00 96.75 99 ASP A O 1
ATOM 770 N N . ARG A 1 100 ? 9.534 -2.464 -14.969 1.00 96.50 100 ARG A N 1
ATOM 771 C CA . ARG A 1 100 ? 8.523 -3.299 -14.312 1.00 96.50 100 ARG A CA 1
ATOM 772 C C . ARG A 1 100 ? 8.631 -3.219 -12.788 1.00 96.50 100 ARG A C 1
ATOM 774 O O . ARG A 1 100 ? 7.625 -3.088 -12.094 1.00 96.50 100 ARG A O 1
ATOM 781 N N . MET A 1 101 ? 9.847 -3.266 -12.243 1.00 95.19 101 MET A N 1
ATOM 782 C CA . MET A 1 101 ? 10.077 -3.130 -10.799 1.00 95.19 101 MET A CA 1
ATOM 783 C C . MET A 1 101 ? 9.748 -1.726 -10.278 1.00 95.19 101 MET A C 1
ATOM 785 O O . MET A 1 101 ? 9.312 -1.587 -9.134 1.00 95.19 101 MET A O 1
ATOM 789 N N . GLN A 1 102 ? 9.970 -0.682 -11.075 1.00 96.94 102 GLN A N 1
ATOM 790 C CA . GLN A 1 102 ? 9.585 0.685 -10.731 1.00 96.94 102 GLN A CA 1
ATOM 791 C C . GLN A 1 102 ? 8.064 0.850 -10.732 1.00 96.94 102 GLN A C 1
ATOM 793 O O . GLN A 1 102 ? 7.520 1.277 -9.718 1.00 96.94 102 GLN A O 1
ATOM 798 N N . GLN A 1 103 ? 7.372 0.406 -11.783 1.00 97.38 103 GLN A N 1
ATOM 799 C CA . GLN A 1 103 ? 5.909 0.455 -11.847 1.00 97.38 103 GLN A CA 1
ATOM 800 C C . GLN A 1 103 ? 5.259 -0.346 -10.717 1.00 97.38 103 GLN A C 1
ATOM 802 O O . GLN A 1 103 ? 4.335 0.135 -10.068 1.00 97.38 103 GLN A O 1
ATOM 807 N N . MET A 1 104 ? 5.794 -1.529 -10.395 1.00 96.31 104 MET A N 1
ATOM 808 C CA . MET A 1 104 ? 5.320 -2.299 -9.244 1.00 96.31 104 MET A CA 1
ATOM 809 C C . MET A 1 104 ? 5.478 -1.519 -7.929 1.00 96.31 104 MET A C 1
ATOM 811 O O . MET A 1 104 ? 4.622 -1.617 -7.051 1.00 96.31 104 MET A O 1
ATOM 815 N N . ARG A 1 105 ? 6.567 -0.757 -7.752 1.00 95.88 105 ARG A N 1
ATOM 816 C CA . ARG A 1 105 ? 6.749 0.090 -6.561 1.00 95.88 105 ARG A CA 1
ATOM 817 C C . ARG A 1 105 ? 5.710 1.205 -6.510 1.00 95.88 105 ARG A C 1
ATOM 819 O O . ARG A 1 105 ? 5.097 1.357 -5.459 1.00 95.88 105 ARG A O 1
ATOM 826 N N . THR A 1 106 ? 5.472 1.895 -7.620 1.00 97.69 106 THR A N 1
ATOM 827 C CA . THR A 1 106 ? 4.458 2.954 -7.720 1.00 97.69 106 THR A CA 1
ATOM 828 C C . THR A 1 106 ? 3.061 2.429 -7.392 1.00 97.69 106 THR A C 1
ATOM 830 O O . THR A 1 106 ? 2.434 2.922 -6.463 1.00 97.69 106 THR A O 1
ATOM 833 N N . 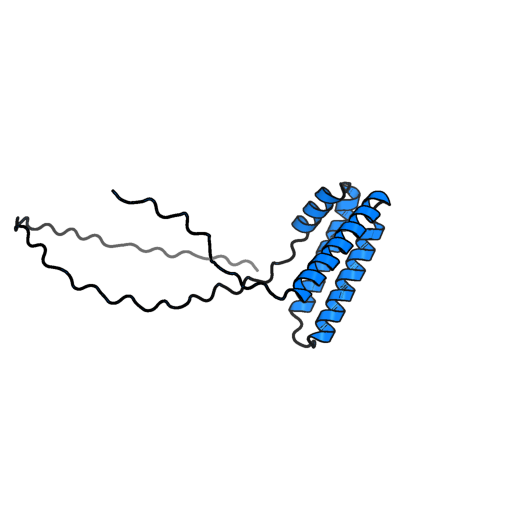ILE A 1 107 ? 2.626 1.337 -8.033 1.00 97.75 107 ILE A N 1
ATOM 834 C CA . ILE A 1 107 ? 1.323 0.699 -7.772 1.00 97.75 107 ILE A CA 1
ATOM 835 C C . ILE A 1 107 ? 1.154 0.359 -6.281 1.00 97.75 107 ILE A C 1
ATOM 837 O O . ILE A 1 107 ? 0.101 0.597 -5.685 1.00 97.75 107 ILE A O 1
ATOM 841 N N . ASN A 1 108 ? 2.202 -0.180 -5.648 1.00 95.19 108 ASN A N 1
ATOM 842 C CA . ASN A 1 108 ? 2.174 -0.503 -4.221 1.00 95.19 108 ASN A CA 1
ATOM 843 C C . ASN A 1 108 ? 2.110 0.748 -3.328 1.00 95.19 108 ASN A C 1
ATOM 845 O O . ASN A 1 108 ? 1.418 0.719 -2.312 1.00 95.19 108 ASN A O 1
ATOM 849 N N . GLN A 1 109 ? 2.830 1.818 -3.675 1.00 96.25 109 GLN A N 1
ATOM 850 C CA . GLN A 1 109 ? 2.819 3.084 -2.934 1.00 96.25 109 GLN A CA 1
ATOM 851 C C . GLN A 1 109 ? 1.452 3.764 -3.015 1.00 96.25 109 GLN A C 1
ATOM 853 O O . GLN A 1 109 ? 0.902 4.132 -1.980 1.00 96.25 109 GLN A O 1
ATOM 858 N N . ASP A 1 110 ? 0.868 3.838 -4.209 1.00 97.69 110 ASP A N 1
ATOM 859 C CA . ASP A 1 110 ? -0.447 4.444 -4.423 1.00 97.69 110 ASP A CA 1
ATOM 860 C C . ASP A 1 110 ? -1.541 3.668 -3.685 1.00 97.69 110 ASP A C 1
ATOM 862 O O . ASP A 1 110 ? -2.385 4.247 -3.002 1.00 97.69 110 ASP A O 1
ATOM 866 N N . THR A 1 111 ? -1.499 2.334 -3.768 1.00 97.25 111 THR A N 1
ATOM 867 C CA . THR A 1 111 ? -2.425 1.456 -3.036 1.00 97.25 111 THR A CA 1
ATOM 868 C C . THR A 1 111 ? -2.313 1.681 -1.534 1.00 97.25 111 THR A C 1
ATOM 870 O O . THR A 1 111 ? -3.324 1.784 -0.843 1.00 97.25 111 THR A O 1
ATOM 873 N N . HIS A 1 112 ? -1.086 1.786 -1.023 1.00 95.50 112 HIS A N 1
ATOM 874 C CA . HIS A 1 112 ? -0.854 2.067 0.384 1.00 95.50 112 HIS A CA 1
ATOM 875 C C . HIS A 1 112 ? -1.425 3.434 0.781 1.00 95.50 112 HIS A C 1
ATOM 877 O O . HIS A 1 112 ? -2.195 3.488 1.733 1.00 95.50 112 HIS A O 1
ATOM 883 N N . ALA A 1 113 ? -1.129 4.508 0.049 1.00 97.00 113 ALA A N 1
ATOM 884 C CA . ALA A 1 113 ? -1.636 5.842 0.373 1.00 97.00 113 ALA A CA 1
ATOM 885 C C . ALA A 1 113 ? -3.175 5.886 0.422 1.00 97.00 113 ALA A C 1
ATOM 887 O O . ALA A 1 113 ? -3.754 6.449 1.350 1.00 97.00 113 ALA A O 1
ATOM 888 N N . LYS A 1 114 ? -3.844 5.224 -0.534 1.00 98.00 114 LYS A N 1
ATOM 889 C CA . LYS A 1 114 ? -5.312 5.115 -0.559 1.00 98.00 114 LYS A CA 1
ATOM 890 C C . LYS A 1 114 ? -5.863 4.345 0.645 1.00 98.00 114 LYS A C 1
ATOM 892 O O . LYS A 1 114 ? -6.887 4.736 1.193 1.00 98.00 114 LYS A O 1
ATOM 897 N N . VAL A 1 115 ? -5.201 3.260 1.056 1.00 97.44 115 VAL A N 1
ATOM 898 C CA . VAL A 1 115 ? -5.587 2.505 2.258 1.00 97.44 115 VAL A CA 1
ATOM 899 C C . VAL A 1 115 ? -5.367 3.343 3.514 1.00 97.44 115 VAL A C 1
ATOM 901 O O . VAL A 1 115 ? -6.272 3.412 4.335 1.00 97.44 115 VAL A O 1
ATOM 904 N N . ASP A 1 116 ? -4.209 3.995 3.656 1.00 96.38 116 ASP A N 1
ATOM 905 C CA . ASP A 1 116 ? -3.875 4.816 4.827 1.00 96.38 116 ASP A CA 1
ATOM 906 C C . ASP A 1 116 ? -4.931 5.903 5.059 1.00 96.38 116 ASP A C 1
ATOM 908 O O . ASP A 1 116 ? -5.415 6.056 6.174 1.00 96.38 116 ASP A O 1
ATOM 912 N N . ALA A 1 117 ? -5.401 6.566 3.999 1.00 97.69 117 ALA A N 1
ATOM 913 C CA . ALA A 1 117 ? -6.443 7.592 4.083 1.00 97.69 117 ALA A CA 1
ATOM 914 C C . ALA A 1 117 ? -7.784 7.118 4.695 1.00 97.69 117 ALA A C 1
ATOM 916 O O . ALA A 1 117 ? -8.565 7.953 5.142 1.00 97.69 117 ALA A O 1
ATOM 917 N N . ILE A 1 118 ? -8.054 5.807 4.730 1.00 98.38 118 ILE A N 1
ATOM 918 C CA . ILE A 1 118 ? -9.283 5.205 5.288 1.00 98.38 118 ILE A CA 1
ATOM 919 C C . ILE A 1 118 ? -9.096 4.770 6.755 1.00 98.38 118 ILE A C 1
ATOM 921 O O . ILE A 1 118 ? -10.066 4.554 7.489 1.00 98.38 118 ILE A O 1
ATOM 925 N N . LEU A 1 119 ? -7.850 4.603 7.196 1.00 98.00 119 LEU A N 1
ATOM 926 C CA . LEU A 1 119 ? -7.525 4.129 8.537 1.00 98.00 119 LEU A CA 1
ATOM 927 C C . LEU A 1 119 ? -7.595 5.267 9.561 1.00 98.00 119 LEU A C 1
ATOM 929 O O . LEU A 1 119 ? -7.301 6.420 9.254 1.00 98.00 119 LEU A O 1
ATOM 933 N N . ASN A 1 120 ? -7.927 4.928 10.807 1.00 98.19 120 ASN A N 1
ATOM 934 C CA . ASN A 1 120 ? -7.735 5.843 11.935 1.00 98.19 120 ASN A CA 1
ATOM 935 C C . ASN A 1 120 ? -6.277 5.816 12.431 1.00 98.19 120 ASN A C 1
ATOM 937 O O . ASN A 1 120 ? -5.502 4.935 12.056 1.00 98.19 120 ASN A O 1
ATOM 941 N N . ASP A 1 121 ? -5.906 6.744 13.311 1.00 97.50 121 ASP A N 1
ATOM 942 C CA . ASP A 1 121 ? -4.514 6.915 13.753 1.00 97.50 121 ASP A CA 1
ATOM 943 C C . ASP A 1 121 ? -3.905 5.656 14.387 1.00 97.50 121 ASP A C 1
ATOM 945 O O . ASP A 1 121 ? -2.767 5.292 14.080 1.00 97.50 121 ASP A O 1
ATOM 949 N N . GLN A 1 122 ? -4.670 4.933 15.211 1.00 96.69 122 GLN A N 1
ATOM 950 C CA . GLN A 1 122 ? -4.202 3.688 15.829 1.00 96.69 122 GLN A CA 1
ATOM 951 C C . GLN A 1 122 ? -3.930 2.609 14.768 1.00 96.69 122 GLN A C 1
ATOM 953 O O . GLN A 1 122 ? -2.896 1.937 14.789 1.00 96.69 122 GLN A O 1
ATOM 958 N N . GLN A 1 123 ? -4.844 2.450 13.811 1.00 98.06 123 GLN A N 1
ATOM 959 C CA . GLN A 1 123 ? -4.702 1.490 12.718 1.00 98.06 123 GLN A CA 1
ATOM 960 C C . GLN A 1 123 ? -3.542 1.858 11.789 1.00 98.06 123 GLN A C 1
ATOM 962 O O . GLN A 1 123 ? -2.815 0.966 11.352 1.00 98.06 123 GLN A O 1
ATOM 967 N N . LYS A 1 124 ? -3.327 3.152 11.519 1.00 96.88 124 LYS A N 1
ATOM 968 C CA . LYS A 1 124 ? -2.186 3.645 10.733 1.00 96.88 124 LYS A CA 1
ATOM 969 C C . LYS A 1 124 ? -0.860 3.267 11.372 1.00 96.88 124 LYS A C 1
ATOM 971 O O . LYS A 1 124 ? 0.006 2.721 10.692 1.00 96.88 124 LYS A O 1
ATOM 976 N N . GLN A 1 125 ? -0.710 3.483 12.680 1.00 96.25 125 GLN A N 1
ATOM 977 C CA . GLN A 1 125 ? 0.507 3.100 13.400 1.00 96.25 125 GLN A CA 1
ATOM 978 C C . GLN A 1 125 ? 0.783 1.597 13.275 1.00 96.25 125 GLN A C 1
ATOM 980 O O . GLN A 1 125 ? 1.894 1.190 12.926 1.00 96.25 125 GLN A O 1
ATOM 985 N N . GLN A 1 126 ? -0.237 0.762 13.482 1.00 95.50 126 GLN A N 1
ATOM 986 C CA . GLN A 1 126 ? -0.094 -0.686 13.347 1.00 95.50 126 GLN A CA 1
ATOM 987 C C . GLN A 1 126 ? 0.224 -1.103 11.902 1.00 95.50 126 GLN A C 1
ATOM 989 O O . GLN A 1 126 ? 1.061 -1.979 11.664 1.00 95.50 126 GLN A O 1
ATOM 994 N N . TRP A 1 127 ? -0.408 -0.457 10.921 1.00 94.38 127 TRP A N 1
ATOM 995 C CA . TRP A 1 127 ? -0.155 -0.689 9.504 1.00 94.38 127 TRP A CA 1
ATOM 996 C C . TRP A 1 127 ? 1.294 -0.361 9.121 1.00 94.38 127 TRP A C 1
ATOM 998 O O . TRP A 1 127 ? 1.978 -1.186 8.504 1.00 94.38 127 TRP A O 1
ATOM 1008 N N . GLN A 1 128 ? 1.804 0.789 9.564 1.00 92.88 128 GLN A N 1
ATOM 1009 C CA . GLN A 1 128 ? 3.192 1.213 9.367 1.00 92.88 128 GLN A CA 1
ATOM 1010 C C . GLN A 1 128 ? 4.192 0.229 9.978 1.00 92.88 128 GLN A C 1
ATOM 1012 O O . GLN A 1 128 ? 5.139 -0.175 9.298 1.00 92.88 128 GLN A O 1
ATOM 1017 N N . GLN A 1 129 ? 3.958 -0.232 11.209 1.00 94.00 129 GLN A N 1
ATOM 1018 C CA . GLN A 1 129 ? 4.811 -1.233 11.859 1.00 94.00 129 GLN A CA 1
ATOM 1019 C C . GLN A 1 129 ? 4.852 -2.551 11.076 1.00 94.00 129 GLN A C 1
ATOM 1021 O O . GLN A 1 129 ? 5.930 -3.095 10.826 1.00 94.00 129 GLN A O 1
ATOM 1026 N N . MET A 1 130 ? 3.699 -3.046 10.613 1.00 91.06 130 MET A N 1
ATOM 1027 C CA . MET A 1 130 ? 3.646 -4.263 9.796 1.00 91.06 130 MET A CA 1
ATOM 1028 C C . MET A 1 130 ? 4.434 -4.121 8.487 1.00 91.06 130 MET A C 1
ATOM 1030 O O . MET A 1 130 ? 5.103 -5.067 8.057 1.00 91.06 130 MET A O 1
ATOM 1034 N N . MET A 1 131 ? 4.386 -2.951 7.845 1.00 88.62 131 MET A N 1
ATOM 1035 C CA . MET A 1 131 ? 5.158 -2.702 6.626 1.00 88.62 131 MET A CA 1
ATOM 1036 C C . MET A 1 131 ? 6.656 -2.613 6.889 1.00 88.62 131 MET A C 1
ATOM 1038 O O . MET A 1 131 ? 7.429 -3.199 6.129 1.00 88.62 131 MET A O 1
ATOM 1042 N N . GLN A 1 132 ? 7.069 -1.931 7.957 1.00 92.12 132 GLN A N 1
ATOM 1043 C CA . GLN A 1 132 ? 8.473 -1.870 8.358 1.00 92.12 132 GLN A CA 1
ATOM 1044 C C . GLN A 1 132 ? 9.013 -3.272 8.638 1.00 92.12 132 GLN A C 1
ATOM 1046 O O . GLN A 1 132 ? 10.047 -3.651 8.090 1.00 92.12 132 GLN A O 1
ATOM 1051 N N . HIS A 1 133 ? 8.265 -4.086 9.386 1.00 92.12 133 HIS A N 1
ATOM 1052 C CA . HIS A 1 133 ? 8.635 -5.473 9.648 1.00 92.12 133 HIS A CA 1
ATOM 1053 C C . HIS A 1 133 ? 8.766 -6.281 8.349 1.00 92.12 133 HIS A C 1
ATOM 1055 O O . HIS A 1 133 ? 9.765 -6.964 8.128 1.00 92.12 133 HIS A O 1
ATOM 1061 N N . ARG A 1 134 ? 7.813 -6.149 7.417 1.00 88.50 134 ARG A N 1
ATOM 1062 C CA . ARG A 1 134 ? 7.904 -6.804 6.101 1.00 88.50 134 ARG A CA 1
ATOM 1063 C C . ARG A 1 134 ? 9.133 -6.343 5.310 1.00 88.50 134 ARG A C 1
ATOM 1065 O O . ARG A 1 134 ? 9.759 -7.158 4.630 1.00 88.50 134 ARG A O 1
ATOM 1072 N N . MET A 1 135 ? 9.465 -5.055 5.363 1.00 8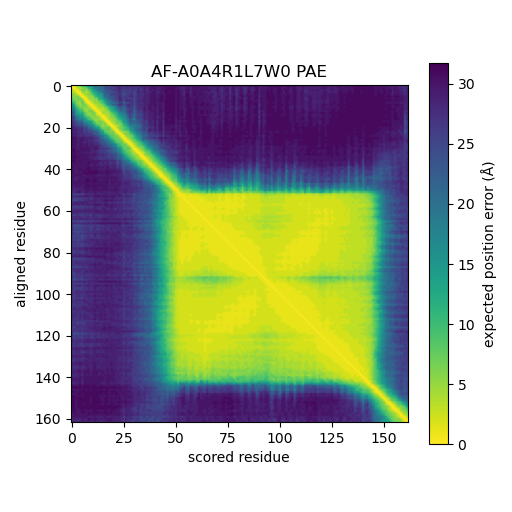8.56 135 MET A N 1
ATOM 1073 C CA . MET A 1 135 ? 10.632 -4.500 4.682 1.00 88.56 135 MET A CA 1
ATOM 1074 C C . MET A 1 135 ? 11.929 -5.059 5.270 1.00 88.56 135 MET A C 1
ATOM 1076 O O . MET A 1 135 ? 12.783 -5.509 4.509 1.00 88.56 135 MET A O 1
ATOM 1080 N N . GLN A 1 136 ? 12.034 -5.121 6.598 1.00 91.88 136 GLN A N 1
ATOM 1081 C CA . GLN A 1 136 ? 13.163 -5.732 7.300 1.00 91.88 136 GLN A CA 1
ATOM 1082 C C . GLN A 1 136 ? 13.308 -7.211 6.931 1.00 91.88 136 GLN A C 1
ATOM 1084 O O . GLN A 1 136 ? 14.392 -7.637 6.544 1.00 91.88 136 GLN A O 1
ATOM 1089 N N . MET A 1 137 ? 12.212 -7.976 6.946 1.00 89.38 137 MET A N 1
ATOM 1090 C CA . MET A 1 137 ? 12.214 -9.391 6.556 1.00 89.38 137 MET A CA 1
ATOM 1091 C C . MET A 1 137 ? 12.664 -9.594 5.107 1.00 89.38 137 MET A C 1
ATOM 1093 O O . MET A 1 137 ? 13.399 -10.535 4.811 1.00 89.38 137 MET A O 1
ATOM 1097 N N . ARG A 1 138 ? 12.261 -8.706 4.189 1.00 87.62 138 ARG A N 1
ATOM 1098 C CA . ARG A 1 138 ? 12.752 -8.728 2.804 1.00 87.62 138 ARG A CA 1
ATOM 1099 C C . ARG A 1 138 ? 14.246 -8.420 2.744 1.00 87.62 138 ARG A C 1
ATOM 1101 O O . ARG A 1 138 ? 14.962 -9.079 2.000 1.00 87.62 138 ARG A O 1
ATOM 1108 N N . HIS A 1 139 ? 14.710 -7.429 3.499 1.00 88.75 139 HIS A N 1
ATOM 1109 C CA . HIS A 1 139 ? 16.121 -7.054 3.533 1.00 88.75 139 HIS A CA 1
ATOM 1110 C C . HIS A 1 139 ? 16.991 -8.196 4.071 1.00 88.75 139 HIS A C 1
ATOM 1112 O O . HIS A 1 139 ? 18.060 -8.465 3.533 1.00 88.75 139 HIS A O 1
ATOM 1118 N N . GLN A 1 140 ? 16.512 -8.911 5.088 1.00 89.50 140 GLN A N 1
ATOM 1119 C CA . GLN A 1 140 ? 17.174 -10.099 5.630 1.00 89.50 140 GLN A CA 1
ATOM 1120 C C . GLN A 1 140 ? 17.223 -11.242 4.607 1.00 89.50 140 GLN A C 1
ATOM 1122 O O . GLN A 1 140 ? 18.274 -11.841 4.412 1.00 89.50 140 GLN A O 1
ATOM 1127 N N . GLN A 1 141 ? 16.125 -11.504 3.887 1.00 86.75 141 GLN A N 1
ATOM 1128 C CA . GLN A 1 141 ? 16.098 -12.517 2.818 1.00 86.75 141 GLN A CA 1
ATOM 1129 C C . GLN A 1 141 ? 17.055 -12.190 1.663 1.00 86.75 141 GLN A C 1
ATOM 1131 O O . GLN A 1 141 ? 17.636 -13.096 1.075 1.00 86.75 141 GLN A O 1
ATOM 1136 N N . MET A 1 142 ? 17.231 -10.908 1.334 1.00 83.81 142 MET A N 1
ATOM 1137 C CA . MET A 1 142 ? 18.186 -10.491 0.303 1.00 83.81 142 MET A CA 1
ATOM 1138 C C . MET A 1 142 ? 19.641 -10.653 0.757 1.00 83.81 142 MET A C 1
ATOM 1140 O O . MET A 1 142 ? 20.480 -11.018 -0.057 1.00 83.81 142 MET A O 1
ATOM 1144 N N . GLN A 1 143 ? 19.934 -10.404 2.037 1.00 81.06 143 GLN A N 1
ATOM 1145 C CA . GLN A 1 143 ? 21.280 -10.558 2.604 1.00 81.06 143 GLN A CA 1
ATOM 1146 C C . GLN A 1 143 ? 21.683 -12.029 2.768 1.00 81.06 143 GLN A C 1
ATOM 1148 O O . GLN A 1 143 ? 22.814 -12.386 2.463 1.00 81.06 143 GLN A O 1
ATOM 1153 N N . ASN A 1 144 ? 20.754 -12.886 3.199 1.00 78.62 144 ASN A N 1
ATOM 1154 C CA . ASN A 1 144 ? 21.028 -14.306 3.448 1.00 78.62 144 ASN A CA 1
ATOM 1155 C C . ASN A 1 144 ? 20.917 -15.188 2.186 1.00 78.62 144 ASN A C 1
ATOM 1157 O O . ASN A 1 144 ? 21.190 -16.385 2.254 1.00 78.62 144 ASN A O 1
ATOM 1161 N N . GLY A 1 145 ? 20.523 -14.614 1.041 1.00 62.16 145 GLY A N 1
ATOM 1162 C CA . GLY A 1 145 ? 20.256 -15.342 -0.202 1.00 62.16 145 GLY A CA 1
ATOM 1163 C C . GLY A 1 145 ? 19.030 -16.270 -0.113 1.00 62.16 145 GLY A C 1
ATOM 1164 O O . GLY A 1 145 ? 18.474 -16.485 0.966 1.00 62.16 145 GLY A O 1
ATOM 1165 N N . PRO A 1 146 ? 18.547 -16.829 -1.240 1.00 58.66 146 PRO A N 1
ATOM 1166 C CA . PRO A 1 146 ? 17.537 -17.880 -1.198 1.00 58.66 146 PRO A CA 1
ATOM 1167 C C . PRO A 1 146 ? 18.126 -19.082 -0.457 1.00 58.66 146 PRO A C 1
ATOM 1169 O O . PRO A 1 146 ? 18.992 -19.777 -0.983 1.00 58.66 146 PRO A O 1
ATOM 1172 N N . GLN A 1 147 ? 17.668 -19.307 0.775 1.00 54.50 147 GLN A N 1
ATOM 1173 C CA . GLN A 1 147 ? 18.048 -20.472 1.562 1.00 54.50 147 GLN A CA 1
ATOM 1174 C C . GLN A 1 147 ? 17.762 -21.720 0.709 1.00 54.50 147 GLN A C 1
ATOM 1176 O O . GLN A 1 147 ? 16.608 -21.908 0.298 1.00 54.50 147 GLN A O 1
ATOM 1181 N N . PRO A 1 148 ? 18.774 -22.543 0.366 1.00 49.38 148 PRO A N 1
ATOM 1182 C CA . PRO A 1 148 ? 18.510 -23.788 -0.322 1.00 49.38 148 PRO A CA 1
ATOM 1183 C C . PRO A 1 148 ? 17.568 -24.572 0.580 1.00 49.38 148 PRO A C 1
ATOM 1185 O O . PRO A 1 148 ? 17.793 -24.693 1.783 1.00 49.38 148 PRO A O 1
ATOM 1188 N N . ASN A 1 149 ? 16.473 -25.049 0.002 1.00 50.53 149 ASN A N 1
ATOM 1189 C CA . ASN A 1 149 ? 15.608 -26.026 0.628 1.00 50.53 149 ASN A CA 1
ATOM 1190 C C . ASN A 1 149 ? 16.459 -27.275 0.910 1.00 50.53 149 ASN A C 1
ATOM 1192 O O . ASN A 1 149 ? 16.522 -28.182 0.083 1.00 50.53 149 ASN A O 1
ATOM 1196 N N . SER A 1 150 ? 17.174 -27.300 2.035 1.00 47.38 150 SER A N 1
ATOM 1197 C CA . SER A 1 150 ? 17.795 -28.499 2.570 1.00 47.38 150 SER A CA 1
ATOM 1198 C C . SER A 1 150 ? 16.651 -29.389 3.022 1.00 47.38 150 SER A C 1
ATOM 1200 O O . SER A 1 150 ? 16.177 -29.294 4.152 1.00 47.38 150 SER A O 1
ATOM 1202 N N . GLY A 1 151 ? 16.194 -30.239 2.103 1.00 49.62 151 GLY A N 1
ATOM 1203 C CA . GLY A 1 151 ? 15.292 -31.362 2.341 1.00 49.62 151 GLY A CA 1
ATOM 1204 C C . GLY A 1 151 ? 15.897 -32.443 3.242 1.00 49.62 151 GLY A C 1
ATOM 1205 O O . GLY A 1 151 ? 15.636 -33.622 3.040 1.00 49.62 151 GLY A O 1
ATOM 1206 N N . SER A 1 152 ? 16.690 -32.056 4.236 1.00 48.97 152 SER A N 1
ATOM 1207 C CA . SER A 1 152 ? 17.126 -32.918 5.321 1.00 48.97 152 SER A CA 1
ATOM 1208 C C . SER A 1 152 ? 16.103 -32.767 6.438 1.00 48.97 152 SER A C 1
ATOM 1210 O O . SER A 1 152 ? 16.284 -31.994 7.378 1.00 48.97 152 SER A O 1
ATOM 1212 N N . ALA A 1 153 ? 14.984 -33.479 6.311 1.00 54.09 153 ALA A N 1
ATOM 1213 C CA . ALA A 1 153 ? 14.219 -33.831 7.495 1.00 54.09 153 ALA A CA 1
ATOM 1214 C C . ALA A 1 153 ? 15.185 -34.525 8.479 1.00 54.09 153 ALA A C 1
ATOM 1216 O O . ALA A 1 153 ? 15.955 -35.383 8.036 1.00 54.09 153 ALA A O 1
ATOM 1217 N N . PRO A 1 154 ? 15.202 -34.175 9.777 1.00 47.72 154 PRO A N 1
ATOM 1218 C CA . PRO A 1 154 ? 15.943 -34.960 10.752 1.00 47.72 154 PRO A CA 1
ATOM 1219 C C . PRO A 1 154 ? 15.359 -36.376 10.741 1.00 47.72 154 PRO A C 1
ATOM 1221 O O . PRO A 1 154 ? 14.196 -36.575 11.094 1.00 47.72 154 PRO A O 1
ATOM 1224 N N . GLN A 1 155 ? 16.138 -37.355 10.273 1.00 51.03 155 GLN A N 1
ATOM 1225 C CA . GLN A 1 155 ? 15.784 -38.758 10.460 1.00 51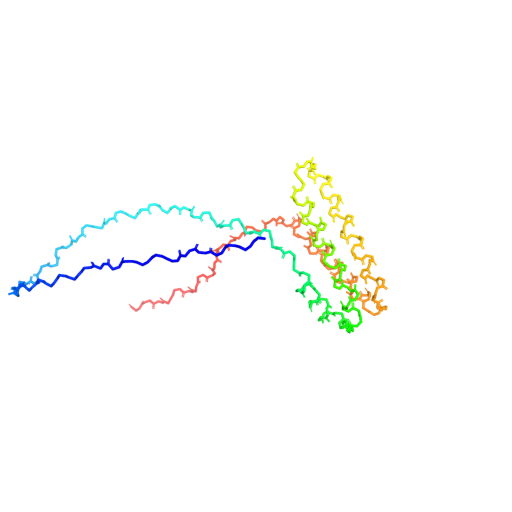.03 155 GLN A CA 1
ATOM 1226 C C . GLN A 1 155 ? 15.687 -39.009 11.974 1.00 51.03 155 GLN A C 1
ATOM 1228 O O . GLN A 1 155 ? 16.607 -38.623 12.701 1.00 51.03 155 GLN A O 1
ATOM 1233 N N . PRO A 1 156 ? 14.599 -39.615 12.482 1.00 61.94 156 PRO A N 1
ATOM 1234 C CA . PRO A 1 156 ? 14.574 -40.074 13.864 1.00 61.94 156 PRO A CA 1
ATOM 1235 C C . PRO A 1 156 ? 15.682 -41.124 14.065 1.00 61.94 156 PRO A C 1
ATOM 1237 O O . PRO A 1 156 ? 15.971 -41.879 13.130 1.00 61.94 156 PRO A O 1
ATOM 1240 N N . PRO A 1 157 ? 16.328 -41.177 15.245 1.00 58.00 157 PRO A N 1
ATOM 1241 C CA . PRO A 1 157 ? 17.384 -42.146 15.509 1.00 58.00 157 PRO A CA 1
ATOM 1242 C C . PRO A 1 157 ? 16.848 -43.566 15.309 1.00 58.00 157 PRO A C 1
ATOM 1244 O O . PRO A 1 157 ? 15.778 -43.912 15.815 1.00 58.00 157 PRO A O 1
ATOM 1247 N N . ALA A 1 158 ? 17.589 -44.371 14.546 1.00 57.75 158 ALA A N 1
ATOM 1248 C CA . ALA A 1 158 ? 17.277 -45.774 14.325 1.00 57.75 158 ALA A CA 1
ATOM 1249 C C . ALA A 1 158 ? 17.155 -46.491 15.677 1.00 57.75 158 ALA A C 1
ATOM 1251 O O . ALA A 1 158 ? 18.072 -46.453 16.498 1.00 57.75 158 ALA A O 1
ATOM 1252 N N . SER A 1 159 ? 16.007 -47.123 15.917 1.00 56.56 159 SER A N 1
ATOM 1253 C CA . SER A 1 159 ? 15.838 -48.027 17.050 1.00 56.56 159 SER A CA 1
ATOM 1254 C C . SER A 1 159 ? 16.782 -49.224 16.869 1.00 56.56 159 SER A C 1
ATOM 1256 O O . SER A 1 159 ? 16.820 -49.776 15.766 1.00 56.56 159 SER A O 1
ATOM 1258 N N . PRO A 1 160 ? 17.539 -49.640 17.899 1.00 58.53 160 PRO A N 1
ATOM 1259 C CA . PRO A 1 160 ? 18.346 -50.849 17.813 1.00 58.53 160 PRO A CA 1
ATOM 1260 C C . PRO A 1 160 ? 17.413 -52.049 17.618 1.00 58.53 160 PRO A C 1
ATOM 1262 O O . PRO A 1 160 ? 16.538 -52.307 18.446 1.00 58.53 160 PRO A O 1
ATOM 1265 N N . GLN A 1 161 ? 17.563 -52.739 16.488 1.00 52.62 161 GLN A N 1
ATOM 1266 C CA . GLN A 1 161 ? 16.977 -54.062 16.305 1.00 52.62 161 GLN A CA 1
ATOM 1267 C C . GLN A 1 161 ? 17.702 -55.035 17.243 1.00 52.62 161 GLN A C 1
ATOM 1269 O O . GLN A 1 161 ? 18.922 -54.950 17.391 1.00 52.62 161 GLN A O 1
ATOM 1274 N N . GLN A 1 162 ? 16.911 -55.874 17.914 1.00 48.00 162 GLN A N 1
ATOM 1275 C CA . GLN A 1 162 ? 17.360 -56.984 18.759 1.00 48.00 162 GLN A CA 1
ATOM 1276 C C . GLN A 1 162 ? 18.148 -58.017 17.956 1.00 48.00 162 GLN A C 1
ATOM 1278 O O . GLN A 1 162 ? 17.778 -58.232 16.779 1.00 48.00 162 GLN A O 1
#

Radius of gyration: 29.95 Å; Cα contacts (8 Å, |Δi|>4): 45; chains: 1; bounding box: 47×86×47 Å

Mean predicted aligned error: 17.32 Å

Organism: NCBI:txid768535

Nearest PDB structures (foldseek):
  2lth-assembly1_B  TM=5.221E-01  e=2.253E+00  Euprosthenops australis
  7e4g-assembly1_A  TM=5.898E-01  e=4.765E+00  Promethearchaeati archaeon
  6eig-assembly1_A-2  TM=5.196E-01  e=4.008E+00  Chlamydomonas reinhardtii

Secondary structure (DSSP, 8-state):
------------------------------PPPPPPP-----PPP--------HHHHHHHHHHHHT--HHHHHHHHHHHHHHHHHHHHHHH--SS-HHHHHHHHHHHHHHHHHHHHTTS-HHHHHHHHHHHHHHHHHHHHHHHH-S--------PPPPPPP-

Solvent-accessible surface area (backbone atoms only — not comparable to full-atom values): 10758 Å² total; per-residue (Å²): 138,90,82,88,88,80,90,86,88,80,88,84,89,88,83,90,80,92,81,84,92,76,94,73,79,93,74,92,75,77,76,81,81,76,78,79,76,78,78,76,77,73,71,73,74,75,78,64,81,76,75,78,50,45,68,63,50,47,54,50,49,32,69,75,54,67,54,50,74,68,48,48,65,63,41,48,59,52,41,46,50,47,43,52,54,52,52,51,57,71,67,48,79,86,58,53,72,68,56,48,54,49,52,54,49,50,54,52,50,54,48,47,54,61,47,51,74,66,47,53,74,71,40,42,53,55,51,50,50,55,50,51,52,52,50,51,55,49,52,50,46,66,73,68,42,86,72,75,84,73,84,67,72,83,76,76,80,79,76,85,79,132

Foldseek 3Di:
DDDDDDDDDDDDDDDDDDDDDDDDDDDPPDDDDDPPDPDPPPPDPPPPPPQQDLVVVLVVLCVQLVDDPVLSVQLSVLSVVLSVQLVVLVVPPPDDPVVSVVSNVVSVVVSVVSSLVSHDPVSNVSVVVVVVVVVVVVVVCVVVDPDPPPPPDPDDDDDDDD

Sequence (162 aa):
MRQQIRAITLTGLLAVGLSGSILIAQDAAQQPPSPPAQGSMQQPPMRGMRHMNPDRQLKHMTKMLNLSADQQSQIKPILVDHQQQMQKLMQDQSLSRQDRMQQMRTINQDTHAKVDAILNDQQKQQWQQMMQHRMQMRHQQMQNGPQPNSGSAPQPPASPQQ

pLDDT: mean 76.35, std 22.39, range [39.53, 98.62]